Protein AF-A0A2W6ASR7-F1 (afdb_monomer_lite)

Foldseek 3Di:
DDVVVLVVCLVCLVVVNDDPVRNVVSVVVCVPDVVSVVVSVVVVVVVVCCVVPCVVVVVVVDPDDPVVVVVVVVVVVVVPPCPPVCVVDVPDPPPPVVVVVVVVVVVVVVVCVVVVVVVPPD

Secondary structure (DSSP, 8-state):
--HHHHHHTHHHHHHT-S-HHHHHHHHHHHHH-HHHHHHHHHHHHHHHHHHHSTHHHHHT--PPPHHHHHHHHHHHHHHT---HHHHH-TT---SSHHHHHHHHHHHHHHHHHHHHHTTT--

Radius of gyration: 29.93 Å; chains: 1; bounding box: 39×46×90 Å

pLDDT: mean 78.4, std 17.08, range [48.09, 98.31]

Sequence (122 aa):
MTCEQARMLIDPYLDGELSVALRRDFDTHLGGCPDCQSQVAMARRLGSELAVGNSARALLDVPLPAPLAEQVRAGVHRKRRVGLLGWLLPGVQPSWGRALVNLATVLVLALVAVGGIFWLDG

Structure (mmCIF, N/CA/C/O backbone):
data_AF-A0A2W6ASR7-F1
#
_entry.id   AF-A0A2W6ASR7-F1
#
loop_
_atom_site.group_PDB
_atom_site.id
_atom_site.type_symbol
_atom_site.label_atom_id
_atom_site.label_alt_id
_atom_site.label_comp_id
_atom_site.label_asym_id
_atom_site.label_entity_id
_atom_site.label_seq_id
_atom_site.pdbx_PDB_ins_code
_atom_site.Cartn_x
_atom_site.Cartn_y
_atom_site.Cartn_z
_atom_site.occupancy
_atom_site.B_iso_or_equiv
_atom_site.auth_seq_id
_atom_site.auth_comp_id
_atom_site.auth_asym_id
_atom_site.auth_atom_id
_atom_site.pdbx_PDB_model_num
ATOM 1 N N . MET A 1 1 ? -12.398 -6.708 15.208 1.00 93.94 1 MET A N 1
ATOM 2 C CA . MET A 1 1 ? -11.207 -6.267 15.972 1.00 93.94 1 MET A CA 1
ATOM 3 C C . MET A 1 1 ? -11.535 -5.047 16.813 1.00 93.94 1 MET A C 1
ATOM 5 O O . MET A 1 1 ? -12.514 -4.365 16.512 1.00 93.94 1 MET A O 1
ATOM 9 N N . THR A 1 2 ? -10.743 -4.788 17.851 1.00 97.31 2 THR A N 1
ATOM 10 C CA . THR A 1 2 ? -10.854 -3.579 18.683 1.00 97.31 2 THR A CA 1
ATOM 11 C C . THR A 1 2 ? -10.062 -2.418 18.075 1.00 97.31 2 THR A C 1
ATOM 13 O O . THR A 1 2 ? -9.150 -2.644 17.282 1.00 97.31 2 THR A O 1
ATOM 16 N N . CYS A 1 3 ? -10.367 -1.175 18.467 1.00 97.81 3 CYS A N 1
ATOM 17 C CA . CYS A 1 3 ? -9.611 -0.003 18.006 1.00 97.81 3 CYS A CA 1
ATOM 18 C C . CYS A 1 3 ? -8.131 -0.067 18.415 1.00 97.81 3 CYS A C 1
ATOM 20 O O . CYS A 1 3 ? -7.266 0.383 17.675 1.00 97.81 3 CYS A O 1
ATOM 22 N N . GLU A 1 4 ? -7.829 -0.658 19.572 1.00 97.69 4 GLU A N 1
ATOM 23 C CA . GLU A 1 4 ? -6.450 -0.817 20.042 1.00 97.69 4 GLU A CA 1
ATOM 24 C C . GLU A 1 4 ? -5.655 -1.782 19.156 1.00 97.69 4 GLU A C 1
ATOM 26 O O . GLU A 1 4 ? -4.543 -1.481 18.732 1.00 97.69 4 GLU A O 1
ATOM 31 N N . GLN A 1 5 ? -6.268 -2.910 18.785 1.00 97.12 5 GLN A N 1
ATOM 32 C CA . GLN A 1 5 ? -5.691 -3.829 17.803 1.00 97.12 5 GLN A CA 1
ATOM 33 C C . GLN A 1 5 ? -5.521 -3.147 16.448 1.00 97.12 5 GLN A C 1
ATOM 35 O O . GLN A 1 5 ? -4.493 -3.321 15.803 1.00 97.12 5 GLN A O 1
ATOM 40 N N . ALA A 1 6 ? -6.509 -2.354 16.029 1.00 97.38 6 ALA A N 1
ATOM 41 C CA . ALA A 1 6 ? -6.450 -1.643 14.766 1.00 97.38 6 ALA A CA 1
ATOM 42 C C . ALA A 1 6 ? -5.277 -0.645 14.725 1.00 97.38 6 ALA A C 1
ATOM 44 O O . ALA A 1 6 ? -4.537 -0.619 13.747 1.00 97.38 6 ALA A O 1
ATOM 45 N N . ARG A 1 7 ? -5.039 0.121 15.796 1.00 96.75 7 ARG A N 1
ATOM 46 C CA . ARG A 1 7 ? -3.916 1.074 15.865 1.00 96.75 7 ARG A CA 1
ATOM 47 C C . ARG A 1 7 ? -2.561 0.425 15.612 1.00 96.75 7 ARG A C 1
ATOM 49 O O . ARG A 1 7 ? -1.782 0.953 14.830 1.00 96.75 7 ARG A O 1
ATOM 56 N N . MET A 1 8 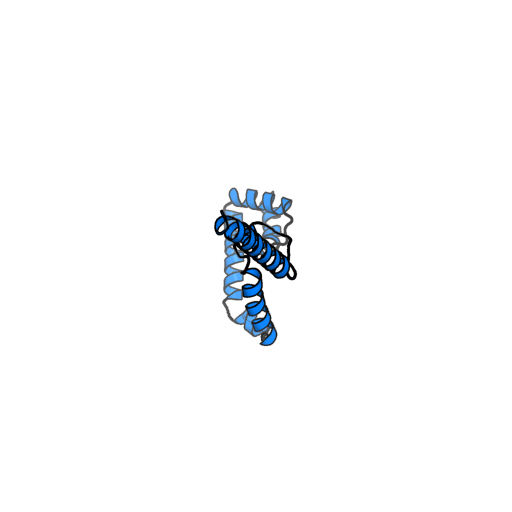? -2.319 -0.739 16.210 1.00 97.06 8 MET A N 1
ATOM 57 C CA . MET A 1 8 ? -1.073 -1.491 16.014 1.00 97.06 8 MET A CA 1
ATOM 58 C C . MET A 1 8 ? -0.897 -2.021 14.582 1.00 97.06 8 MET A C 1
ATOM 60 O O . MET A 1 8 ? 0.207 -2.392 14.199 1.00 97.06 8 MET A O 1
ATOM 64 N N . LEU A 1 9 ? -1.973 -2.077 13.793 1.00 97.94 9 LEU A N 1
ATOM 65 C CA . LEU A 1 9 ? -1.959 -2.581 12.421 1.00 97.94 9 LEU A CA 1
ATOM 66 C C . LEU A 1 9 ? -1.892 -1.473 11.363 1.00 97.94 9 LEU A C 1
ATOM 68 O O . LEU A 1 9 ? -1.820 -1.800 10.181 1.00 97.94 9 LEU A O 1
ATOM 72 N N . ILE A 1 10 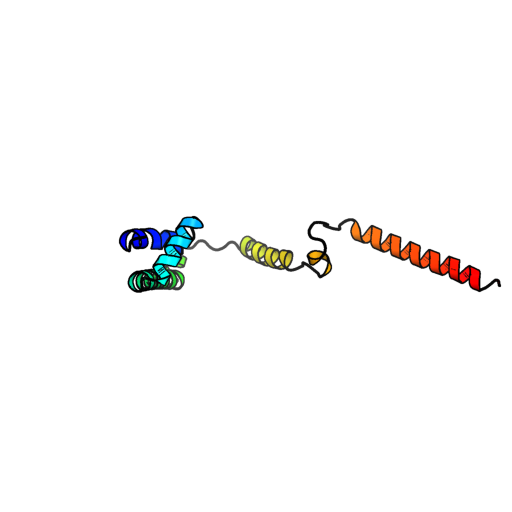? -1.914 -0.190 11.745 1.00 97.38 10 ILE A N 1
ATOM 73 C CA . ILE A 1 10 ? -1.930 0.926 10.784 1.00 97.38 10 ILE A CA 1
ATOM 74 C C . ILE A 1 10 ? -0.674 0.920 9.906 1.00 97.38 10 ILE A C 1
ATOM 76 O O . ILE A 1 10 ? -0.805 0.941 8.685 1.00 97.38 10 ILE A O 1
ATOM 80 N N . ASP A 1 11 ? 0.515 0.842 10.499 1.00 96.12 11 ASP A N 1
ATOM 81 C CA . ASP A 1 11 ? 1.781 0.856 9.755 1.00 96.12 11 ASP A CA 1
ATOM 82 C C . ASP A 1 11 ? 1.905 -0.346 8.795 1.00 96.12 11 ASP A C 1
ATOM 84 O O . ASP A 1 11 ? 1.959 -0.127 7.581 1.00 96.12 11 ASP A O 1
ATOM 88 N N . PRO A 1 12 ? 1.790 -1.614 9.250 1.00 97.00 12 PRO A N 1
ATOM 89 C CA . PRO A 1 12 ? 1.874 -2.763 8.343 1.00 97.00 12 PRO A CA 1
ATOM 90 C C . PRO A 1 12 ? 0.719 -2.819 7.328 1.00 97.00 12 PRO A C 1
ATOM 92 O O . PRO A 1 12 ? 0.844 -3.436 6.266 1.00 97.00 12 PRO A O 1
ATOM 95 N N . TYR A 1 13 ? -0.421 -2.176 7.605 1.00 97.62 13 TYR A N 1
ATOM 96 C CA . TYR A 1 13 ? -1.482 -2.000 6.612 1.00 97.62 13 TYR A CA 1
ATOM 97 C C . TYR A 1 13 ? -1.072 -1.053 5.482 1.00 97.62 13 TYR A C 1
ATOM 99 O O . TYR A 1 13 ? -1.365 -1.340 4.314 1.00 97.62 13 TYR A O 1
ATOM 107 N N . LEU A 1 14 ? -0.420 0.064 5.813 1.00 96.00 14 LEU A N 1
ATOM 108 C CA . LEU A 1 14 ? 0.057 1.043 4.836 1.00 96.00 14 LEU A CA 1
ATOM 109 C C . LEU A 1 14 ? 1.214 0.496 3.996 1.00 96.00 14 LEU A C 1
ATOM 111 O O . LEU A 1 14 ? 1.217 0.716 2.783 1.00 96.00 14 LEU A O 1
ATOM 115 N N . ASP A 1 15 ? 2.101 -0.286 4.607 1.00 94.81 15 ASP A N 1
ATOM 116 C CA . ASP A 1 15 ? 3.229 -0.932 3.926 1.00 94.81 15 ASP A CA 1
ATOM 117 C C . ASP A 1 15 ? 2.8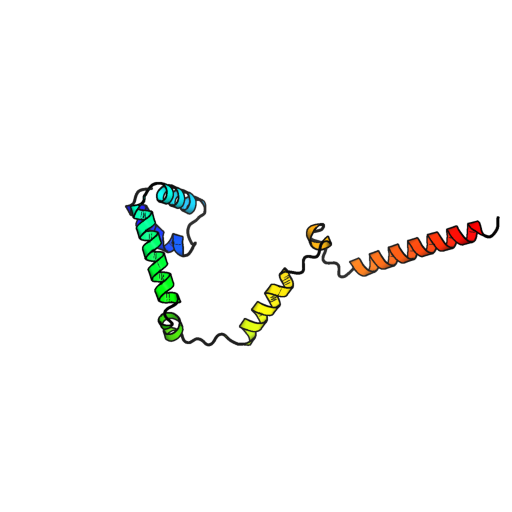07 -2.167 3.105 1.00 94.81 15 ASP A C 1
ATOM 119 O O . ASP A 1 15 ? 3.552 -2.664 2.261 1.00 94.81 15 ASP A O 1
ATOM 123 N N . GLY A 1 16 ? 1.568 -2.639 3.286 1.00 96.50 16 GLY A N 1
ATOM 124 C CA . GLY A 1 16 ? 1.015 -3.776 2.549 1.00 96.50 16 GLY A CA 1
ATOM 125 C C . GLY A 1 16 ? 1.475 -5.143 3.064 1.00 96.50 16 GLY A C 1
ATOM 126 O O . GLY A 1 16 ? 1.356 -6.129 2.339 1.00 96.50 16 GLY A O 1
ATOM 127 N N . GLU A 1 17 ? 1.951 -5.212 4.304 1.00 97.94 17 GLU A N 1
ATOM 128 C CA . GLU A 1 17 ? 2.520 -6.410 4.935 1.00 97.94 17 GLU A CA 1
ATOM 129 C C . GLU A 1 17 ? 1.470 -7.314 5.598 1.00 97.94 17 GLU A C 1
ATOM 131 O O . GLU A 1 17 ? 1.752 -8.460 5.957 1.00 97.94 17 GLU A O 1
ATOM 136 N N . LEU A 1 18 ? 0.231 -6.834 5.756 1.00 97.88 18 LEU A N 1
ATOM 137 C CA . LEU A 1 18 ? -0.841 -7.651 6.322 1.00 97.88 18 LEU A CA 1
ATOM 138 C C . LEU A 1 18 ? -1.201 -8.833 5.415 1.00 97.88 18 LEU A C 1
ATOM 140 O O . LEU A 1 18 ? -1.416 -8.690 4.209 1.00 97.88 18 LEU A O 1
ATOM 144 N N . SER A 1 19 ? -1.393 -10.000 6.035 1.00 97.81 19 SER A N 1
ATOM 145 C CA . SER A 1 19 ? -1.987 -11.154 5.359 1.00 97.81 19 SER A CA 1
ATOM 146 C C . SER A 1 19 ? -3.395 -10.832 4.845 1.00 97.81 19 SER A C 1
ATOM 148 O O . SER A 1 19 ? -4.098 -9.979 5.387 1.00 97.81 19 SER A O 1
ATOM 150 N N . VAL A 1 20 ? -3.852 -11.555 3.818 1.00 97.44 20 VAL A N 1
ATOM 151 C CA . VAL A 1 20 ? -5.167 -11.316 3.192 1.00 97.44 20 VAL A CA 1
ATOM 152 C C . VAL A 1 20 ? -6.315 -11.394 4.202 1.00 97.44 20 VAL A C 1
ATOM 154 O O . VAL A 1 20 ? -7.233 -10.579 4.147 1.00 97.44 20 VAL A O 1
ATOM 157 N N . ALA A 1 21 ? -6.272 -12.361 5.123 1.00 96.38 21 ALA A N 1
ATOM 158 C CA . ALA A 1 21 ? -7.300 -12.518 6.149 1.00 96.38 21 ALA A CA 1
ATOM 159 C C . ALA A 1 21 ? -7.308 -11.322 7.114 1.00 96.38 21 ALA A C 1
ATOM 161 O O . ALA A 1 21 ? -8.341 -10.685 7.297 1.00 96.38 21 ALA A O 1
ATOM 162 N N . LEU A 1 22 ? -6.137 -10.956 7.640 1.00 97.44 22 LEU A N 1
ATOM 163 C CA . LEU A 1 22 ? -6.006 -9.855 8.594 1.00 97.44 22 LEU A CA 1
ATOM 164 C C . LEU A 1 22 ? -6.350 -8.500 7.962 1.00 97.44 22 LEU A C 1
ATOM 166 O O . LEU A 1 22 ? -6.987 -7.660 8.595 1.00 97.44 22 LEU A O 1
ATOM 170 N N . ARG A 1 23 ? -5.991 -8.309 6.689 1.00 97.94 23 ARG A N 1
ATOM 171 C CA . ARG A 1 23 ? -6.354 -7.118 5.919 1.00 97.94 23 ARG A CA 1
ATOM 172 C C . ARG A 1 23 ? -7.866 -6.980 5.756 1.00 97.94 23 ARG A C 1
ATOM 174 O O . ARG A 1 23 ? -8.378 -5.884 5.940 1.00 97.94 23 ARG A O 1
ATOM 181 N N . ARG A 1 24 ? -8.590 -8.070 5.473 1.00 98.00 24 ARG A N 1
ATOM 182 C CA . ARG A 1 24 ? -10.063 -8.043 5.375 1.00 98.00 24 ARG A CA 1
ATOM 183 C C . ARG A 1 24 ? -10.722 -7.663 6.693 1.00 98.00 24 ARG A C 1
ATOM 185 O O . ARG A 1 24 ? -11.645 -6.848 6.697 1.00 98.00 24 ARG A O 1
ATOM 192 N N . ASP A 1 25 ? -10.245 -8.224 7.800 1.00 97.81 25 ASP A N 1
ATOM 193 C CA . ASP A 1 25 ? -10.764 -7.881 9.124 1.00 97.81 25 ASP A CA 1
ATOM 194 C C . ASP A 1 25 ? -10.512 -6.400 9.438 1.00 97.81 25 ASP A C 1
ATOM 196 O O . ASP A 1 25 ? -11.374 -5.722 10.006 1.00 97.81 25 ASP A O 1
ATOM 200 N N . PHE A 1 26 ? -9.343 -5.886 9.042 1.00 98.25 26 PHE A N 1
ATOM 201 C CA . PHE A 1 26 ? -8.961 -4.489 9.231 1.00 98.25 26 PHE A CA 1
ATOM 202 C C . PHE A 1 26 ? -9.803 -3.544 8.377 1.00 98.25 26 PHE A C 1
ATOM 204 O O . PHE A 1 26 ? -10.379 -2.595 8.903 1.00 98.25 26 PHE A O 1
ATOM 211 N N . ASP A 1 27 ? -9.972 -3.852 7.091 1.00 98.31 27 ASP A N 1
ATOM 212 C CA . ASP A 1 27 ? -10.825 -3.092 6.174 1.00 98.31 27 ASP A CA 1
ATOM 213 C C . ASP A 1 27 ? -12.289 -3.077 6.654 1.00 98.31 27 ASP A C 1
ATOM 215 O O . ASP A 1 27 ? -12.956 -2.043 6.590 1.00 98.31 27 A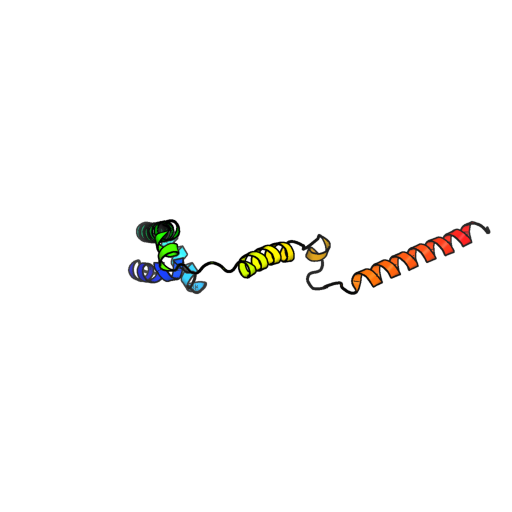SP A O 1
ATOM 219 N N . THR A 1 28 ? -12.778 -4.189 7.216 1.00 98.25 28 THR A N 1
ATOM 220 C CA . THR A 1 28 ? -14.119 -4.262 7.823 1.00 98.25 28 THR A CA 1
ATOM 221 C C . THR A 1 28 ? -14.245 -3.310 9.013 1.00 98.25 28 THR A C 1
ATOM 223 O O . THR A 1 28 ? -15.234 -2.585 9.125 1.00 98.25 28 THR A O 1
ATOM 226 N N . HIS A 1 29 ? -13.241 -3.271 9.895 1.00 98.12 29 HIS A N 1
ATOM 227 C CA . HIS A 1 29 ? -13.226 -2.340 11.023 1.00 98.12 29 HIS A CA 1
ATOM 228 C C . HIS A 1 29 ? -13.142 -0.883 10.567 1.00 98.12 29 HIS A C 1
ATOM 230 O O . HIS A 1 29 ? -13.892 -0.046 11.071 1.00 98.12 29 HIS A O 1
ATOM 236 N N . LEU A 1 30 ? -12.292 -0.583 9.581 1.00 98.00 30 LEU A N 1
ATOM 237 C CA . LEU A 1 30 ? -12.226 0.746 8.984 1.00 98.00 30 LEU A CA 1
ATOM 238 C C . LEU A 1 30 ? -13.581 1.156 8.413 1.00 98.00 30 LEU A C 1
ATOM 240 O O . LEU A 1 30 ? -13.990 2.284 8.645 1.00 98.00 30 LEU A O 1
ATOM 244 N N . GLY A 1 31 ? -14.325 0.255 7.769 1.00 97.75 31 GLY A N 1
ATOM 245 C CA . GLY A 1 31 ? -15.677 0.538 7.275 1.00 97.75 31 GLY A CA 1
ATOM 246 C C . GLY A 1 31 ? -16.682 0.965 8.356 1.00 97.75 31 GLY A C 1
ATOM 247 O O . GLY A 1 31 ? -17.645 1.659 8.040 1.00 97.75 31 GLY A O 1
ATOM 248 N N . GLY A 1 32 ? -16.452 0.596 9.622 1.00 96.50 32 GLY A N 1
ATOM 249 C CA . GLY A 1 32 ? -17.345 0.892 10.748 1.00 96.50 32 GLY A CA 1
ATOM 250 C C . GLY A 1 32 ? -16.815 1.891 11.783 1.00 96.50 32 GLY A C 1
ATOM 251 O O . GLY A 1 32 ? -17.575 2.289 12.662 1.00 96.50 32 GLY A O 1
ATOM 252 N N . CYS A 1 33 ? -15.540 2.296 11.721 1.00 98.12 33 CYS A N 1
ATOM 253 C CA . CYS A 1 33 ? -14.911 3.129 12.751 1.00 98.12 33 CYS A CA 1
ATOM 254 C C . CYS A 1 33 ? -14.287 4.416 12.170 1.00 98.12 33 CYS A C 1
ATOM 256 O O . CYS A 1 33 ? -13.186 4.362 11.612 1.00 98.12 33 CYS A O 1
ATOM 258 N N . PRO A 1 34 ? -14.928 5.590 12.340 1.00 97.50 34 PRO A N 1
ATOM 259 C CA . PRO A 1 34 ? -14.414 6.857 11.810 1.00 97.50 34 PRO A CA 1
ATOM 260 C C . PRO A 1 34 ? -13.093 7.294 12.465 1.00 97.50 34 PRO A C 1
ATOM 262 O O . PRO A 1 34 ? -12.241 7.877 11.796 1.00 97.50 34 PRO A O 1
ATOM 265 N N . ASP A 1 35 ? -12.871 6.957 13.737 1.00 97.62 35 ASP A N 1
ATOM 266 C CA . ASP A 1 35 ? -11.629 7.290 14.446 1.00 97.62 35 ASP A CA 1
ATOM 267 C C . ASP A 1 35 ? -10.422 6.524 13.895 1.00 97.62 35 ASP A C 1
ATOM 269 O O . ASP A 1 35 ? -9.312 7.050 13.831 1.00 97.62 35 ASP A O 1
ATOM 273 N N . CYS A 1 36 ? -10.604 5.268 13.486 1.00 97.88 36 CYS A N 1
ATOM 274 C CA . CYS A 1 36 ? -9.521 4.508 12.863 1.00 97.88 36 CYS A CA 1
ATOM 275 C C . CYS A 1 36 ? -9.296 4.948 11.412 1.00 97.88 36 CYS A C 1
ATOM 277 O O . CYS A 1 36 ? -8.149 5.025 10.972 1.00 97.88 36 CYS A O 1
ATOM 279 N N . GLN A 1 37 ? -10.355 5.333 10.688 1.00 98.06 37 GLN A N 1
ATOM 280 C CA . GLN A 1 37 ? -10.210 5.947 9.363 1.00 98.06 37 GLN A CA 1
ATOM 281 C C . GLN A 1 37 ? -9.398 7.247 9.421 1.00 98.06 37 GLN A C 1
ATOM 283 O O . GLN A 1 37 ? -8.512 7.453 8.587 1.00 98.06 37 GLN A O 1
ATOM 288 N N . SER A 1 38 ? -9.672 8.118 10.398 1.00 97.94 38 SER A N 1
ATOM 289 C CA . SER A 1 38 ? -8.966 9.395 10.540 1.00 97.94 38 SER A CA 1
ATOM 290 C C . SER A 1 38 ? -7.485 9.194 10.871 1.00 97.94 38 SER A C 1
ATOM 292 O O . SER A 1 38 ? -6.636 9.862 10.279 1.00 97.94 38 SER A O 1
ATOM 294 N N . GLN A 1 39 ? -7.155 8.217 11.719 1.00 97.31 39 GLN A N 1
ATOM 295 C CA . GLN A 1 39 ? -5.769 7.855 12.031 1.00 97.31 39 GLN A CA 1
ATOM 296 C C . GLN A 1 39 ? -5.018 7.329 10.799 1.00 97.31 39 GLN A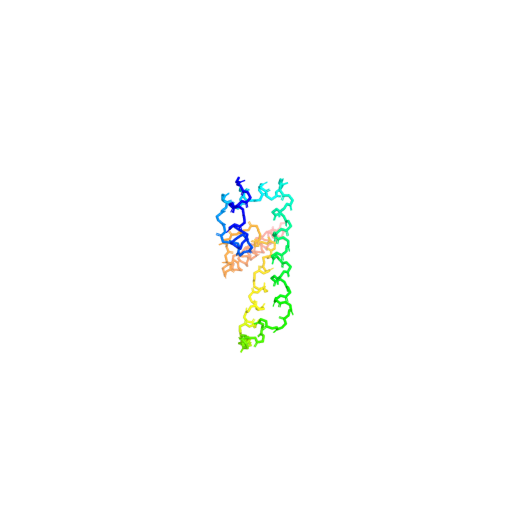 C 1
ATOM 298 O O . GLN A 1 39 ? -3.922 7.806 10.506 1.00 97.31 39 GLN A O 1
ATOM 303 N N . VAL A 1 40 ? -5.626 6.429 10.016 1.00 97.88 40 VAL A N 1
ATOM 304 C CA . VAL A 1 40 ? -5.046 5.950 8.746 1.00 97.88 40 VAL A CA 1
ATOM 305 C C . VAL A 1 40 ? -4.846 7.104 7.760 1.00 97.88 40 VAL A C 1
ATOM 307 O O . VAL A 1 40 ? -3.812 7.189 7.095 1.00 97.88 40 VAL A O 1
ATOM 310 N N . ALA A 1 41 ? -5.813 8.018 7.659 1.00 97.06 41 ALA A N 1
ATOM 311 C CA . ALA A 1 41 ? -5.702 9.186 6.792 1.00 97.06 41 ALA A CA 1
ATOM 312 C C . ALA A 1 41 ? -4.570 10.128 7.234 1.00 97.06 41 ALA A C 1
ATOM 314 O O . ALA A 1 41 ? -3.836 10.632 6.382 1.00 97.06 41 ALA A O 1
ATOM 315 N N . MET A 1 42 ? -4.397 10.340 8.541 1.00 96.06 42 MET A N 1
ATOM 316 C CA . MET A 1 42 ? -3.312 11.157 9.088 1.00 96.06 42 MET A CA 1
ATOM 317 C C . MET A 1 42 ? -1.942 10.528 8.816 1.00 96.06 42 MET A C 1
ATOM 319 O O . MET A 1 42 ? -1.059 11.212 8.303 1.00 96.06 42 MET A O 1
ATOM 323 N N . ALA A 1 43 ? -1.791 9.223 9.054 1.00 94.94 43 ALA A N 1
ATOM 324 C CA . ALA A 1 43 ? -0.560 8.491 8.754 1.00 94.94 43 ALA A CA 1
ATOM 325 C C . ALA A 1 43 ? -0.194 8.561 7.257 1.00 94.94 43 ALA A C 1
ATOM 327 O O . ALA A 1 43 ? 0.951 8.849 6.908 1.00 94.94 43 ALA A O 1
ATOM 328 N N . ARG A 1 44 ? -1.178 8.418 6.353 1.00 94.56 44 ARG A N 1
ATOM 329 C CA . ARG A 1 44 ? -0.967 8.597 4.902 1.00 94.56 44 ARG A CA 1
ATOM 330 C C . ARG A 1 44 ? -0.503 10.002 4.536 1.00 94.56 44 ARG A C 1
ATOM 332 O O . ARG A 1 44 ? 0.389 10.143 3.700 1.00 94.56 44 ARG A O 1
ATOM 339 N N . ARG A 1 45 ? -1.110 11.034 5.132 1.00 92.88 45 ARG A N 1
ATOM 340 C CA . ARG A 1 45 ? -0.721 12.432 4.888 1.00 92.88 45 ARG A CA 1
ATOM 341 C C . ARG A 1 45 ? 0.722 12.673 5.309 1.00 92.88 45 ARG A C 1
ATOM 343 O O . ARG A 1 45 ? 1.501 13.127 4.477 1.00 92.88 45 ARG A O 1
ATOM 350 N N . LEU A 1 46 ? 1.089 12.272 6.526 1.00 88.88 46 LEU A N 1
ATOM 351 C CA . LEU A 1 46 ? 2.460 12.392 7.029 1.00 88.88 46 LEU A CA 1
ATOM 352 C C . LEU A 1 46 ? 3.463 11.673 6.116 1.00 88.88 46 LEU A C 1
ATOM 354 O O . LEU A 1 46 ? 4.455 12.271 5.707 1.00 88.88 46 LEU A O 1
ATOM 358 N N . GLY A 1 47 ? 3.172 10.431 5.714 1.00 86.88 47 GLY A N 1
ATOM 359 C CA . GLY A 1 47 ? 4.020 9.692 4.773 1.00 86.88 47 GLY A CA 1
ATOM 360 C C . GLY A 1 47 ? 4.177 10.407 3.426 1.00 86.88 47 GLY A C 1
ATOM 361 O O . GLY A 1 47 ? 5.281 10.490 2.890 1.00 86.88 47 GLY A O 1
ATOM 362 N N . SER A 1 48 ? 3.096 10.984 2.894 1.00 84.75 48 SER A N 1
ATOM 363 C CA . SER A 1 48 ? 3.149 11.741 1.638 1.00 84.75 48 SER A CA 1
ATOM 364 C C . SER A 1 48 ? 3.932 13.052 1.757 1.00 84.75 48 SER A C 1
ATOM 366 O O . SER A 1 48 ? 4.687 13.385 0.848 1.00 84.75 48 SER A O 1
ATOM 368 N N . GLU A 1 49 ? 3.820 13.771 2.874 1.00 84.00 49 GLU A N 1
ATOM 369 C CA . GLU A 1 49 ? 4.563 15.013 3.112 1.00 84.00 49 GLU A CA 1
ATOM 370 C C . GLU A 1 49 ? 6.062 14.748 3.268 1.00 84.00 49 GLU A C 1
ATOM 372 O O . GLU A 1 49 ? 6.875 15.487 2.716 1.00 84.00 49 GLU A O 1
ATOM 377 N N . LEU A 1 50 ? 6.436 13.650 3.930 1.00 79.75 50 LEU A N 1
ATOM 378 C CA . LEU A 1 50 ? 7.829 13.207 4.033 1.00 79.75 50 LEU A CA 1
ATOM 379 C C . LEU A 1 50 ? 8.395 12.708 2.695 1.00 79.75 50 LEU A C 1
ATOM 381 O O . LEU A 1 50 ? 9.588 12.861 2.446 1.00 79.75 50 LEU A O 1
ATOM 385 N N . ALA A 1 51 ? 7.560 12.122 1.833 1.00 74.12 51 ALA A N 1
ATOM 386 C CA . ALA A 1 51 ? 7.973 11.655 0.509 1.00 74.12 51 ALA A CA 1
ATOM 387 C C . ALA A 1 51 ? 8.101 12.792 -0.522 1.00 74.12 51 ALA A C 1
ATOM 389 O O . ALA A 1 51 ? 8.965 12.733 -1.399 1.00 74.12 51 ALA A O 1
ATOM 390 N N . VAL A 1 52 ? 7.228 13.804 -0.445 1.00 63.38 52 VAL A N 1
ATOM 391 C CA . VAL A 1 52 ? 7.210 14.974 -1.345 1.00 63.38 52 VAL A CA 1
ATOM 392 C C . VAL A 1 52 ? 8.196 16.044 -0.884 1.00 63.38 52 VAL A C 1
ATOM 394 O O . VAL A 1 52 ? 8.817 16.714 -1.711 1.00 63.38 52 VAL A O 1
ATOM 397 N N . GLY A 1 53 ? 8.383 16.188 0.428 1.00 57.88 53 GLY A N 1
ATOM 398 C CA . GLY A 1 53 ? 9.510 16.909 0.981 1.00 57.88 53 GLY A CA 1
ATOM 399 C C . GLY A 1 53 ? 10.783 16.223 0.511 1.00 57.88 53 GLY A C 1
ATOM 400 O O . GLY A 1 53 ? 11.083 15.102 0.905 1.00 57.88 53 GLY A O 1
ATOM 401 N N . ASN A 1 54 ? 11.567 16.903 -0.321 1.00 54.16 54 ASN A N 1
ATOM 402 C CA . ASN A 1 54 ? 12.872 16.431 -0.785 1.00 54.16 54 ASN A CA 1
ATOM 403 C C . ASN A 1 54 ? 13.829 16.025 0.358 1.00 54.16 54 ASN A C 1
ATOM 405 O O . ASN A 1 54 ? 14.914 15.551 0.065 1.00 54.16 54 ASN A O 1
ATOM 409 N N . SER A 1 55 ? 13.467 16.182 1.634 1.00 53.94 55 SER A N 1
ATOM 410 C CA . SER A 1 55 ? 14.231 15.774 2.810 1.00 53.94 55 SER A CA 1
ATOM 411 C C . SER A 1 55 ? 14.508 14.270 2.862 1.00 53.94 55 SER A C 1
ATOM 413 O O . SER A 1 55 ? 15.657 13.903 3.082 1.00 53.94 55 SER A O 1
ATOM 415 N N . ALA A 1 56 ? 13.540 13.385 2.595 1.00 54.38 56 ALA A N 1
ATOM 416 C CA . ALA A 1 56 ? 13.810 11.938 2.603 1.00 54.38 56 ALA A CA 1
ATOM 417 C C . ALA A 1 56 ? 14.751 11.518 1.457 1.00 54.38 56 ALA A C 1
ATOM 419 O O . ALA A 1 56 ? 15.612 10.656 1.619 1.00 54.38 56 ALA A O 1
ATOM 420 N N . ARG A 1 57 ? 14.621 12.178 0.301 1.00 51.28 57 ARG A N 1
ATOM 421 C CA . ARG A 1 57 ? 15.457 11.940 -0.884 1.00 51.28 57 ARG A CA 1
ATOM 422 C C . ARG A 1 57 ? 16.843 12.589 -0.769 1.00 51.28 57 ARG A C 1
ATOM 424 O O . ARG A 1 57 ? 17.803 12.030 -1.280 1.00 51.28 57 ARG A O 1
ATOM 431 N N . ALA A 1 58 ? 16.945 13.717 -0.066 1.00 54.72 58 ALA A N 1
ATOM 432 C CA . ALA A 1 58 ? 18.194 14.413 0.238 1.00 54.72 58 ALA A CA 1
ATOM 433 C C . ALA A 1 58 ? 18.997 13.718 1.348 1.00 54.72 58 ALA A C 1
ATOM 435 O O . ALA A 1 58 ? 20.221 13.739 1.306 1.00 54.72 58 ALA A O 1
ATOM 436 N N . LEU A 1 59 ? 18.334 13.073 2.316 1.00 56.81 59 LEU A N 1
ATOM 437 C CA . LEU A 1 59 ? 19.002 12.308 3.378 1.00 56.81 59 LEU A CA 1
ATOM 438 C C . LEU A 1 59 ? 19.664 11.024 2.869 1.00 56.81 59 LEU A C 1
ATOM 440 O O . LEU A 1 59 ? 20.592 10.526 3.499 1.00 56.81 59 LEU A O 1
ATOM 444 N N . LEU A 1 60 ? 19.184 10.486 1.748 1.00 60.19 60 LEU A N 1
ATOM 445 C CA . LEU A 1 60 ? 19.639 9.212 1.206 1.00 60.19 60 LEU A CA 1
ATOM 446 C C . LEU A 1 60 ? 20.431 9.339 -0.088 1.00 60.19 60 LEU A C 1
ATOM 448 O O . LEU A 1 60 ? 20.662 8.286 -0.649 1.00 60.19 60 LEU A O 1
ATOM 452 N N . ASP A 1 61 ? 20.815 10.545 -0.541 1.00 59.78 61 ASP A N 1
ATOM 453 C CA . ASP A 1 61 ? 21.427 10.899 -1.846 1.00 59.78 61 ASP A CA 1
ATOM 454 C C . ASP A 1 61 ? 22.162 9.755 -2.586 1.00 59.78 61 ASP A C 1
ATOM 456 O O . ASP A 1 61 ? 23.384 9.716 -2.719 1.00 59.78 61 ASP A O 1
ATOM 460 N N . VAL A 1 62 ? 21.390 8.777 -3.064 1.00 68.69 62 VAL A N 1
ATOM 461 C CA . VAL A 1 62 ? 21.849 7.643 -3.850 1.00 68.69 62 VAL A CA 1
ATOM 462 C C . VAL A 1 62 ? 21.385 7.981 -5.252 1.00 68.69 62 VAL A C 1
ATOM 464 O O . VAL A 1 62 ? 20.189 7.856 -5.552 1.00 68.69 62 VAL A O 1
ATOM 467 N N . PRO A 1 63 ? 22.289 8.452 -6.124 1.00 70.25 63 PRO A N 1
ATOM 468 C CA . PRO A 1 63 ? 21.925 8.755 -7.492 1.00 70.25 63 PRO A CA 1
ATOM 469 C C . PRO A 1 63 ? 21.402 7.477 -8.146 1.00 70.25 63 PRO A C 1
ATOM 471 O O . PRO A 1 63 ? 22.086 6.453 -8.182 1.00 70.25 63 PRO A O 1
ATOM 474 N N . LEU A 1 64 ? 20.170 7.529 -8.660 1.00 74.25 64 LEU A N 1
ATOM 475 C CA . LEU A 1 64 ? 19.597 6.422 -9.418 1.00 74.25 64 LEU A CA 1
ATOM 476 C C . LEU A 1 64 ? 20.504 6.161 -10.633 1.00 74.25 64 LEU A C 1
ATOM 478 O O . LEU A 1 64 ? 20.625 7.050 -11.482 1.00 74.25 64 LEU A O 1
ATOM 482 N N . PRO A 1 65 ? 21.127 4.977 -10.762 1.00 78.31 65 PRO A N 1
ATOM 483 C CA . PRO A 1 65 ? 22.038 4.721 -11.864 1.00 78.31 65 PRO A CA 1
ATOM 484 C C . PRO A 1 65 ? 21.292 4.829 -13.196 1.00 78.31 65 PRO A C 1
ATOM 486 O O . PRO A 1 65 ? 20.274 4.163 -13.401 1.00 78.31 65 PRO A O 1
ATOM 489 N N . ALA A 1 66 ? 21.820 5.625 -14.129 1.00 76.56 66 ALA A N 1
ATOM 490 C CA . ALA A 1 66 ? 21.297 5.748 -15.491 1.00 76.56 66 ALA A CA 1
ATOM 491 C C . ALA A 1 66 ? 20.927 4.400 -16.161 1.00 76.56 66 ALA A C 1
ATOM 493 O O . ALA A 1 66 ? 19.822 4.312 -16.707 1.00 76.56 66 ALA A O 1
ATOM 494 N N . PRO A 1 67 ? 21.743 3.321 -16.071 1.00 82.25 67 PRO A N 1
ATOM 495 C CA . PRO A 1 67 ? 21.387 2.044 -16.696 1.00 82.25 67 PRO A CA 1
ATOM 496 C C . PRO A 1 67 ? 20.131 1.393 -16.098 1.00 82.25 67 PRO A C 1
ATOM 498 O O . PRO A 1 67 ? 19.390 0.728 -16.818 1.00 82.25 67 PRO A O 1
ATOM 501 N N . LEU A 1 68 ? 19.843 1.600 -14.809 1.00 80.69 68 LEU A N 1
ATOM 502 C CA . LEU A 1 68 ? 18.647 1.060 -14.151 1.00 80.69 68 LEU A CA 1
ATOM 503 C C . LEU A 1 68 ? 17.376 1.760 -14.641 1.00 80.69 68 LEU A C 1
ATOM 505 O O . LEU A 1 68 ? 16.386 1.100 -14.961 1.00 80.69 68 LEU A O 1
ATOM 509 N N . ALA A 1 69 ? 17.410 3.089 -14.761 1.00 81.56 69 ALA A N 1
ATOM 510 C CA . ALA A 1 69 ? 16.284 3.852 -15.296 1.00 81.56 69 ALA A CA 1
ATOM 511 C C . ALA A 1 69 ? 15.953 3.439 -16.742 1.00 81.56 69 ALA A C 1
ATOM 513 O O . ALA A 1 69 ? 14.781 3.307 -17.108 1.00 81.56 69 ALA A O 1
ATOM 514 N N . GLU A 1 70 ? 16.979 3.190 -17.556 1.00 81.81 70 GLU A N 1
ATOM 515 C CA . GLU A 1 70 ? 16.820 2.753 -18.941 1.00 81.81 70 GLU A CA 1
ATOM 516 C C . GLU A 1 70 ? 16.294 1.314 -19.052 1.00 81.81 70 GLU A C 1
ATOM 518 O O . GLU A 1 70 ? 15.369 1.053 -19.826 1.00 81.81 70 GLU A O 1
ATOM 523 N N . GLN A 1 71 ? 16.775 0.398 -18.207 1.00 82.94 71 GLN A N 1
ATOM 524 C CA . GLN A 1 71 ? 16.263 -0.975 -18.132 1.00 82.94 71 GLN A CA 1
ATOM 525 C C . GLN A 1 71 ? 14.783 -1.030 -17.733 1.00 82.94 71 GLN A C 1
ATOM 527 O O . GLN A 1 71 ? 14.009 -1.777 -18.340 1.00 82.94 71 GLN A O 1
ATOM 532 N N . VAL A 1 72 ? 14.360 -0.213 -16.762 1.00 83.94 72 VAL A N 1
ATOM 533 C CA . VAL A 1 72 ? 12.948 -0.129 -16.358 1.00 83.94 72 VAL A CA 1
ATOM 534 C C . VAL A 1 72 ? 12.086 0.377 -17.517 1.00 83.94 72 VAL A C 1
ATOM 536 O O . VAL A 1 72 ? 11.078 -0.255 -17.849 1.00 83.94 72 VAL A O 1
ATOM 539 N N . ARG A 1 73 ? 12.499 1.458 -18.196 1.00 81.31 73 ARG A N 1
ATOM 540 C CA . ARG A 1 73 ? 11.781 1.990 -19.372 1.00 81.31 73 ARG A CA 1
ATOM 541 C C . ARG A 1 73 ? 11.675 0.949 -20.489 1.00 81.31 73 ARG A C 1
ATOM 543 O O . ARG A 1 73 ? 10.586 0.722 -21.019 1.00 81.31 73 ARG A O 1
ATOM 550 N N . ALA A 1 74 ? 12.771 0.261 -20.806 1.00 79.00 74 ALA A N 1
ATOM 551 C CA . ALA A 1 74 ? 12.792 -0.792 -21.819 1.00 79.00 74 ALA A CA 1
ATOM 552 C C . ALA A 1 74 ? 11.903 -2.000 -21.444 1.00 79.00 74 ALA A C 1
ATOM 554 O O . ALA A 1 74 ? 11.266 -2.604 -22.315 1.00 79.00 74 ALA A O 1
ATOM 555 N N . GLY A 1 75 ? 11.817 -2.343 -20.155 1.00 74.81 75 GLY A N 1
ATOM 556 C CA . GLY A 1 75 ? 10.989 -3.438 -19.641 1.00 74.81 75 GLY A CA 1
ATOM 557 C C . GLY A 1 75 ? 9.480 -3.196 -19.777 1.00 74.81 75 GLY A C 1
ATOM 558 O O . GLY A 1 75 ? 8.743 -4.113 -20.157 1.00 74.81 75 GLY A O 1
ATOM 559 N N . VAL A 1 76 ? 9.011 -1.964 -19.546 1.00 75.06 76 VAL A N 1
ATOM 560 C CA . VAL A 1 76 ? 7.579 -1.606 -19.645 1.00 75.06 76 VAL A CA 1
ATOM 561 C C . VAL A 1 76 ? 7.051 -1.791 -21.072 1.00 75.06 76 VAL A C 1
ATOM 563 O O . VAL A 1 76 ? 5.985 -2.377 -21.275 1.00 75.06 76 VAL A O 1
ATOM 566 N N . HIS A 1 77 ? 7.822 -1.385 -22.086 1.00 63.50 77 HIS A N 1
ATOM 567 C CA . HIS A 1 77 ? 7.438 -1.564 -23.492 1.00 63.50 77 HIS A CA 1
ATOM 568 C C . HIS A 1 77 ? 7.417 -3.031 -23.943 1.00 63.50 77 HIS A C 1
ATOM 570 O O . HIS A 1 77 ? 6.710 -3.370 -24.894 1.00 63.50 77 HIS A O 1
ATOM 576 N N . ARG A 1 78 ? 8.162 -3.915 -23.269 1.00 59.00 78 ARG A N 1
ATOM 577 C CA . ARG A 1 78 ? 8.228 -5.344 -23.601 1.00 59.00 78 ARG A CA 1
ATOM 578 C C . ARG A 1 78 ? 6.977 -6.103 -23.144 1.00 59.00 78 ARG A C 1
ATOM 580 O O . ARG A 1 78 ? 6.472 -6.924 -23.902 1.00 59.00 78 ARG A O 1
ATOM 587 N N . LYS A 1 79 ? 6.428 -5.786 -21.963 1.00 54.06 79 LYS A N 1
ATOM 588 C CA . LYS A 1 79 ? 5.179 -6.399 -21.454 1.00 54.06 79 LYS A CA 1
ATOM 589 C C . LYS A 1 79 ? 3.913 -5.892 -22.155 1.00 54.06 79 LYS A C 1
ATOM 591 O O . LYS A 1 79 ? 2.905 -6.586 -22.160 1.00 54.06 79 LYS A O 1
ATOM 596 N N . ARG A 1 80 ? 3.960 -4.712 -22.783 1.00 55.44 80 ARG A N 1
ATOM 597 C CA . ARG A 1 80 ? 2.798 -4.098 -23.451 1.00 55.44 80 ARG A CA 1
ATOM 598 C C . ARG A 1 80 ? 2.509 -4.637 -24.860 1.00 55.44 80 ARG A C 1
ATOM 600 O O . ARG A 1 80 ? 1.487 -4.280 -25.434 1.00 55.44 80 ARG A O 1
ATOM 607 N N . ARG A 1 81 ? 3.378 -5.485 -25.429 1.00 54.94 81 ARG A N 1
ATOM 608 C CA . ARG A 1 81 ? 3.179 -6.103 -26.756 1.00 54.94 81 ARG A CA 1
ATOM 609 C C . ARG A 1 81 ? 2.535 -7.488 -26.666 1.00 54.94 81 ARG A C 1
ATOM 611 O O . ARG A 1 81 ? 3.053 -8.454 -27.216 1.00 54.94 81 ARG A O 1
ATOM 618 N N . VAL A 1 82 ? 1.392 -7.589 -26.003 1.00 57.03 82 VAL A N 1
ATOM 619 C CA . VAL A 1 82 ? 0.455 -8.689 -26.267 1.00 57.03 82 VAL A CA 1
ATOM 620 C C . VAL A 1 82 ? -0.466 -8.213 -27.384 1.00 57.03 82 VAL A C 1
ATOM 622 O O . VAL A 1 82 ? -1.415 -7.474 -27.152 1.00 57.03 82 VAL A O 1
ATOM 625 N N . GLY A 1 83 ? -0.112 -8.548 -28.628 1.00 60.59 83 GLY A N 1
ATOM 626 C CA . GLY A 1 83 ? -1.011 -8.359 -29.769 1.00 60.59 83 GLY A CA 1
ATOM 627 C C . GLY A 1 83 ? -2.252 -9.246 -29.638 1.00 60.59 83 GLY A C 1
ATOM 628 O O . GLY A 1 83 ? -2.289 -10.129 -28.784 1.00 60.59 83 GLY A O 1
ATOM 629 N N . LEU A 1 84 ? -3.244 -9.054 -30.513 1.00 58.97 84 LEU A N 1
ATOM 630 C CA . LEU A 1 84 ? -4.520 -9.790 -30.498 1.00 58.97 84 LEU A CA 1
ATOM 631 C C . LEU A 1 84 ? -4.340 -11.319 -30.338 1.00 58.97 84 LEU A C 1
ATOM 633 O O . LEU A 1 84 ? -5.028 -11.944 -29.538 1.00 58.97 84 LEU A O 1
ATOM 637 N N . LEU A 1 85 ? -3.353 -11.913 -31.025 1.00 56.34 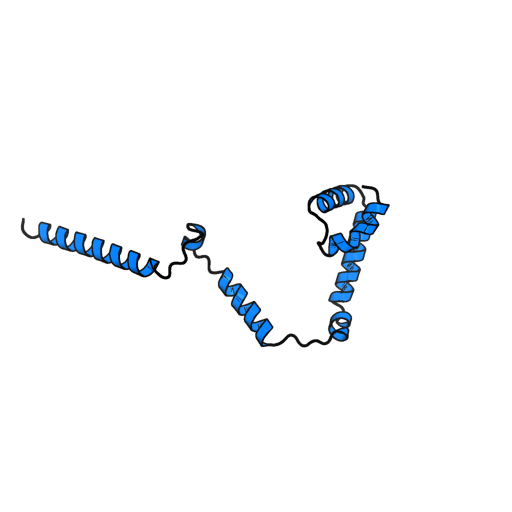85 LEU A N 1
ATOM 638 C CA . LEU A 1 85 ? -3.035 -13.346 -30.907 1.00 56.34 85 LEU A CA 1
ATOM 639 C C . LEU A 1 85 ? -2.407 -13.744 -29.558 1.00 56.34 85 LEU A C 1
ATOM 641 O O . LEU A 1 85 ? -2.612 -14.864 -29.103 1.00 56.34 85 LEU A O 1
ATOM 645 N N . GLY A 1 86 ? -1.659 -12.847 -28.910 1.00 60.25 86 GLY A N 1
ATOM 646 C CA . GLY A 1 86 ? -1.045 -13.098 -27.602 1.00 60.25 86 GLY A CA 1
ATOM 647 C C . GLY A 1 86 ? -2.055 -13.122 -26.450 1.00 60.25 86 GLY A C 1
ATOM 648 O O . GLY A 1 86 ? -1.759 -13.691 -25.405 1.00 60.25 86 GLY A O 1
ATOM 649 N N . TRP A 1 87 ? -3.243 -12.541 -26.649 1.00 65.06 87 TRP A N 1
ATOM 650 C CA . TRP A 1 87 ? -4.383 -12.682 -25.738 1.00 65.06 87 TRP A CA 1
ATOM 651 C C . TRP A 1 87 ? -5.139 -14.001 -25.962 1.00 65.06 87 TRP A C 1
ATOM 653 O O . TRP A 1 87 ? -5.596 -14.607 -24.998 1.00 65.06 87 TRP A O 1
ATOM 663 N N . LEU A 1 88 ? -5.220 -14.478 -27.213 1.00 65.88 88 LEU A N 1
ATOM 664 C CA . LEU A 1 88 ? -5.952 -15.703 -27.560 1.00 65.88 88 LEU A CA 1
ATOM 665 C C . LEU A 1 88 ? -5.193 -17.000 -27.229 1.00 65.88 88 LEU A C 1
ATOM 667 O O . LEU A 1 88 ? -5.826 -17.998 -26.902 1.00 65.88 88 LEU A O 1
ATOM 671 N N . LEU A 1 89 ? -3.858 -17.006 -27.310 1.00 59.34 89 LEU A N 1
ATOM 672 C CA . LEU A 1 89 ? -3.029 -18.186 -27.021 1.00 59.34 89 LEU A CA 1
ATOM 673 C C . LEU A 1 89 ? -1.914 -17.858 -26.010 1.00 59.34 89 LEU A C 1
ATOM 675 O O . LEU A 1 89 ? -0.744 -17.718 -26.389 1.00 59.34 89 LEU A O 1
ATOM 679 N N . PRO A 1 90 ? -2.249 -17.737 -24.712 1.00 49.78 90 PRO A N 1
ATOM 680 C CA . PRO A 1 90 ? -1.255 -17.559 -23.662 1.00 49.78 90 PRO A CA 1
ATOM 681 C C . PRO A 1 90 ? -0.416 -18.840 -23.523 1.00 49.78 90 PRO A C 1
ATOM 683 O O . PRO A 1 90 ? -0.880 -19.840 -22.987 1.00 49.78 90 PRO A O 1
ATOM 686 N N . GLY A 1 91 ? 0.823 -18.825 -24.023 1.00 57.81 91 GLY A N 1
ATOM 687 C CA . GLY A 1 91 ? 1.779 -19.929 -23.835 1.00 57.81 91 GLY A CA 1
ATOM 688 C C . GLY A 1 91 ? 2.595 -20.323 -25.065 1.00 57.81 91 GLY A C 1
ATOM 689 O O . GLY A 1 91 ? 3.578 -21.044 -24.928 1.00 57.81 91 GLY A O 1
ATOM 690 N N . VAL A 1 92 ? 2.259 -19.820 -26.256 1.00 53.88 92 VAL A N 1
ATOM 691 C CA . VAL A 1 92 ? 3.003 -20.145 -27.484 1.00 53.88 92 VAL A CA 1
ATOM 692 C C . VAL A 1 92 ? 3.916 -18.974 -27.850 1.00 53.88 92 VAL A C 1
ATOM 694 O O . VAL A 1 92 ? 3.497 -18.027 -28.507 1.00 53.88 92 VAL A O 1
ATOM 697 N N . GLN A 1 93 ? 5.176 -19.004 -27.405 1.00 56.81 93 GLN A N 1
ATOM 698 C CA . GLN A 1 93 ? 6.211 -18.085 -27.900 1.00 56.81 93 GLN A CA 1
ATOM 699 C C . GLN A 1 93 ? 6.606 -18.515 -29.327 1.00 56.81 93 GLN A C 1
ATOM 701 O O . GLN A 1 93 ? 7.241 -19.560 -29.476 1.00 56.81 93 GLN A O 1
ATOM 706 N N . PRO A 1 94 ? 6.259 -17.784 -30.408 1.00 52.62 94 PRO A N 1
ATOM 707 C CA . PRO A 1 94 ? 6.410 -18.321 -31.747 1.00 52.62 94 PRO A CA 1
ATOM 708 C C . PRO A 1 94 ? 7.729 -17.834 -32.348 1.00 52.62 94 PRO A C 1
ATOM 710 O O . PRO A 1 94 ? 7.744 -16.942 -33.194 1.00 52.62 94 PRO A O 1
ATOM 713 N N . SER A 1 95 ? 8.848 -18.446 -31.960 1.00 58.22 95 SER A N 1
ATOM 714 C CA . SER A 1 95 ? 10.032 -18.423 -32.831 1.00 58.22 95 SER A CA 1
ATOM 715 C C . SER A 1 95 ? 9.803 -19.295 -34.078 1.00 58.22 95 SER A C 1
ATOM 717 O O . SER A 1 95 ? 10.375 -19.019 -35.127 1.00 58.22 95 SER A O 1
ATOM 719 N N . TRP A 1 96 ? 8.915 -20.300 -34.005 1.00 55.06 96 TRP A N 1
ATOM 720 C CA . TRP A 1 96 ? 8.627 -21.247 -35.099 1.00 55.06 96 TRP A CA 1
ATOM 721 C C . TRP A 1 96 ? 7.293 -20.990 -35.827 1.00 55.06 96 TRP A C 1
ATOM 723 O O . TRP A 1 96 ? 7.064 -21.520 -36.911 1.00 55.06 96 TRP A O 1
ATOM 733 N N . GLY A 1 97 ? 6.416 -20.131 -35.289 1.00 56.59 97 GLY A N 1
ATOM 734 C CA . GLY A 1 97 ? 5.088 -19.874 -35.873 1.00 56.59 97 GLY A CA 1
ATOM 735 C C . GLY A 1 97 ? 5.129 -19.227 -37.264 1.00 56.59 97 GLY A C 1
ATOM 736 O O . GLY A 1 97 ? 4.258 -19.485 -38.090 1.00 56.59 97 GLY A O 1
ATOM 737 N N . ARG A 1 98 ? 6.181 -18.452 -37.570 1.00 56.97 98 ARG A N 1
ATOM 738 C CA . ARG A 1 98 ? 6.382 -17.868 -38.911 1.00 56.97 98 ARG A CA 1
ATOM 739 C C . ARG A 1 98 ? 6.624 -18.944 -39.974 1.00 56.97 98 ARG A C 1
ATOM 741 O O . ARG A 1 98 ? 6.177 -18.781 -41.102 1.00 56.97 98 ARG A O 1
ATOM 748 N N . ALA A 1 99 ? 7.282 -20.047 -39.612 1.00 59.25 99 ALA A N 1
ATOM 749 C CA . ALA A 1 99 ? 7.556 -21.137 -40.543 1.00 59.25 99 ALA A CA 1
ATOM 750 C C . ALA A 1 99 ? 6.266 -21.873 -40.940 1.00 59.25 99 ALA A C 1
ATOM 752 O O . ALA A 1 99 ? 6.048 -22.111 -42.123 1.00 59.25 99 ALA A O 1
ATOM 753 N N . LEU A 1 100 ? 5.376 -22.151 -39.980 1.00 64.38 100 LEU A N 1
ATOM 754 C CA . LEU A 1 100 ? 4.110 -22.850 -40.240 1.00 64.38 100 LEU A CA 1
ATOM 755 C C . LEU A 1 100 ? 3.126 -22.012 -41.067 1.00 64.38 100 LEU A C 1
ATOM 757 O O . LEU A 1 100 ? 2.489 -22.544 -41.973 1.00 64.38 100 LEU A O 1
ATOM 761 N N . VAL A 1 101 ? 3.037 -20.702 -40.808 1.00 66.19 101 VAL A N 1
ATOM 762 C CA . VAL A 1 101 ? 2.180 -19.797 -41.597 1.00 66.19 101 VAL A CA 1
ATOM 763 C C . VAL A 1 101 ? 2.663 -19.707 -43.046 1.00 66.19 101 VAL A C 1
ATOM 765 O O . VAL A 1 101 ? 1.852 -19.790 -43.970 1.00 66.19 101 VAL A O 1
ATOM 768 N N . ASN A 1 102 ? 3.977 -19.604 -43.262 1.00 68.12 102 ASN A N 1
ATOM 769 C CA . ASN A 1 102 ? 4.540 -19.609 -44.612 1.00 68.12 102 ASN A CA 1
ATOM 770 C C . ASN A 1 102 ? 4.250 -20.935 -45.332 1.00 68.12 102 ASN A C 1
ATOM 772 O O . ASN A 1 102 ? 3.862 -20.920 -46.497 1.00 68.12 102 ASN A O 1
ATOM 776 N N . LEU A 1 103 ? 4.366 -22.069 -44.634 1.00 75.00 103 LEU A N 1
ATOM 777 C CA . LEU A 1 103 ? 4.127 -23.395 -45.211 1.00 75.00 103 LEU A CA 1
ATOM 778 C C . LEU A 1 103 ? 2.656 -23.587 -45.613 1.00 75.00 103 LEU A C 1
ATOM 780 O O . LEU A 1 103 ? 2.379 -24.026 -46.726 1.00 75.00 103 LEU A O 1
ATOM 784 N N . ALA A 1 104 ? 1.713 -23.171 -44.762 1.00 77.75 104 ALA A N 1
ATOM 785 C CA . ALA A 1 104 ? 0.284 -23.197 -45.080 1.00 77.75 104 ALA A CA 1
ATOM 786 C C . ALA A 1 104 ? -0.067 -22.277 -46.264 1.00 77.75 104 ALA A C 1
ATOM 788 O O . ALA A 1 104 ? -0.847 -22.659 -47.133 1.00 77.75 104 ALA A O 1
ATOM 789 N N . THR A 1 105 ? 0.548 -21.092 -46.339 1.00 74.69 105 THR A N 1
ATOM 790 C CA . THR A 1 105 ? 0.338 -20.148 -47.450 1.00 74.69 105 THR A CA 1
ATOM 791 C C . THR A 1 105 ? 0.835 -20.729 -48.776 1.00 74.69 105 THR A C 1
ATOM 793 O O . THR A 1 105 ? 0.131 -20.660 -49.782 1.00 74.69 105 THR A O 1
ATOM 796 N N . VAL A 1 106 ? 2.013 -21.364 -48.777 1.00 81.88 106 VAL A N 1
ATOM 797 C CA . VAL A 1 106 ? 2.554 -22.057 -49.958 1.00 81.88 106 VAL A CA 1
ATOM 798 C C . VAL A 1 106 ? 1.659 -23.227 -50.366 1.00 81.88 106 VAL A C 1
ATOM 800 O O . VAL A 1 106 ? 1.391 -23.389 -51.552 1.00 81.88 106 VAL A O 1
ATOM 803 N N . LEU A 1 107 ? 1.143 -24.004 -49.408 1.00 85.19 107 LEU A N 1
ATOM 804 C CA . LEU A 1 107 ? 0.247 -25.127 -49.692 1.00 85.19 107 LEU A CA 1
ATOM 805 C C . LEU A 1 107 ? -1.068 -24.664 -50.341 1.00 85.19 107 LEU A C 1
ATOM 807 O O . LEU A 1 107 ? -1.510 -25.256 -51.321 1.00 85.19 107 LEU A O 1
ATOM 811 N N . VAL A 1 108 ? -1.674 -23.588 -49.832 1.00 83.19 108 VAL A N 1
ATOM 812 C CA . VAL A 1 108 ? -2.908 -23.019 -50.400 1.00 83.19 108 VAL A CA 1
ATOM 813 C C . VAL A 1 108 ? -2.658 -22.467 -51.802 1.00 83.19 108 VAL A C 1
ATOM 815 O O . VAL A 1 108 ? -3.429 -22.763 -52.711 1.00 83.19 108 VAL A O 1
ATOM 818 N N . LEU A 1 109 ? -1.565 -21.726 -52.012 1.00 83.88 109 LEU A N 1
ATOM 819 C CA . LEU A 1 109 ? -1.197 -21.236 -53.344 1.00 83.88 109 LEU A CA 1
ATOM 820 C C . LEU A 1 109 ? -0.924 -22.385 -54.323 1.00 83.88 109 LEU A C 1
ATOM 822 O O . LEU A 1 109 ? -1.335 -22.304 -55.477 1.00 83.88 109 LEU A O 1
ATOM 826 N N . ALA A 1 110 ? -0.296 -23.471 -53.867 1.00 83.00 110 ALA A N 1
ATOM 827 C CA . ALA A 1 110 ? -0.071 -24.663 -54.678 1.00 83.00 110 ALA A CA 1
ATOM 828 C C . ALA A 1 110 ? -1.387 -25.369 -55.042 1.00 83.00 110 ALA A C 1
ATOM 830 O O . ALA A 1 110 ? -1.576 -25.738 -56.196 1.00 83.00 110 ALA A O 1
ATOM 831 N N . LEU A 1 111 ? -2.323 -25.505 -54.097 1.00 83.25 111 LEU A N 1
ATOM 832 C CA . LEU A 1 111 ? -3.642 -26.090 -54.361 1.00 83.25 111 LEU A CA 1
ATOM 833 C C . LEU A 1 111 ? -4.472 -25.234 -55.324 1.00 83.25 111 LEU A C 1
ATOM 835 O O . LEU A 1 111 ? -5.128 -25.782 -56.206 1.00 83.25 111 LEU A O 1
ATOM 839 N N . VAL A 1 112 ? -4.411 -23.904 -55.205 1.00 81.12 112 VAL A N 1
ATOM 840 C CA . VAL A 1 112 ? -5.066 -22.981 -56.146 1.00 81.12 112 VAL A CA 1
ATOM 841 C C . VAL A 1 112 ? -4.419 -23.054 -57.530 1.00 81.12 112 VAL A C 1
ATOM 843 O O . VAL A 1 112 ? -5.136 -23.066 -58.525 1.00 81.12 112 VAL A O 1
ATOM 846 N N . ALA A 1 113 ? -3.091 -23.155 -57.617 1.00 79.00 113 ALA A N 1
ATOM 847 C CA . ALA A 1 113 ? -2.397 -23.308 -58.893 1.00 79.00 113 ALA A CA 1
ATOM 848 C C . ALA A 1 113 ? -2.750 -24.640 -59.575 1.00 79.00 113 ALA A C 1
ATOM 850 O O . ALA A 1 113 ? -3.110 -24.645 -60.747 1.00 79.00 113 ALA A O 1
ATOM 851 N N . VAL A 1 114 ? -2.721 -25.758 -58.842 1.00 76.19 114 VAL A N 1
ATOM 852 C CA . VAL A 1 114 ? -3.076 -27.085 -59.378 1.00 76.19 114 VAL A CA 1
ATOM 853 C C . VAL A 1 114 ? -4.559 -27.153 -59.756 1.00 76.19 114 VAL A C 1
ATOM 855 O O . VAL A 1 114 ? -4.895 -27.668 -60.820 1.00 76.19 114 VAL A O 1
ATOM 858 N N . GLY A 1 115 ? -5.446 -26.586 -58.934 1.00 70.31 115 GLY A N 1
ATOM 859 C CA . GLY A 1 115 ? -6.878 -26.506 -59.233 1.00 70.31 115 GLY A CA 1
ATOM 860 C C . GLY A 1 115 ? -7.205 -25.582 -60.411 1.00 70.31 115 GLY A C 1
ATOM 861 O O . GLY A 1 115 ? -8.106 -25.883 -61.187 1.00 70.31 115 GLY A O 1
ATOM 862 N N . GLY A 1 116 ? -6.454 -24.491 -60.580 1.00 66.31 116 GLY A N 1
ATOM 863 C CA . GLY A 1 116 ? -6.592 -23.568 -61.709 1.00 66.31 116 GLY A CA 1
ATOM 864 C C . GLY A 1 116 ? -6.084 -24.152 -63.028 1.00 66.31 116 GLY A C 1
ATOM 865 O O . GLY A 1 116 ? -6.710 -23.940 -64.060 1.00 66.31 116 GLY A O 1
ATOM 866 N N . ILE A 1 117 ? -5.003 -24.940 -62.994 1.00 60.41 117 ILE A N 1
ATOM 867 C CA . ILE A 1 117 ? -4.483 -25.660 -64.169 1.00 60.41 117 ILE A CA 1
ATOM 868 C C . ILE A 1 117 ? -5.509 -26.691 -64.665 1.00 60.41 117 ILE A C 1
ATOM 870 O O . ILE A 1 117 ? -5.727 -26.811 -65.864 1.00 60.41 117 ILE A O 1
ATOM 874 N N . PHE A 1 118 ? -6.220 -27.361 -63.755 1.00 59.25 118 PHE A N 1
ATOM 875 C CA . PHE A 1 118 ? -7.264 -28.329 -64.111 1.00 59.25 118 PHE A CA 1
ATOM 876 C C . PHE A 1 118 ? -8.509 -27.695 -64.769 1.00 59.25 118 PHE A C 1
ATOM 878 O O . PHE A 1 118 ? -9.285 -28.395 -65.410 1.00 59.25 118 PHE A O 1
ATOM 885 N N . TRP A 1 119 ? -8.713 -26.381 -64.626 1.00 54.34 119 TRP A N 1
ATOM 886 C CA . TRP A 1 119 ? -9.858 -25.652 -65.193 1.00 54.34 119 TRP A CA 1
ATOM 887 C C . TRP A 1 119 ? -9.603 -25.083 -66.600 1.00 54.34 119 TRP A C 1
ATOM 889 O O . TRP A 1 119 ? -10.528 -24.568 -67.217 1.00 54.34 119 TRP A O 1
ATOM 899 N N . LEU A 1 120 ? -8.361 -25.132 -67.094 1.00 56.22 120 LEU A N 1
ATOM 900 C CA . LEU A 1 120 ? -7.959 -24.566 -68.391 1.00 56.22 120 LEU A CA 1
ATOM 901 C C . LEU A 1 120 ? -7.829 -25.611 -69.514 1.00 56.22 120 LEU A C 1
ATOM 903 O O . LEU A 1 120 ? -7.755 -25.220 -70.675 1.00 56.22 120 LEU A O 1
ATOM 907 N N . ASP A 1 121 ? -7.842 -26.906 -69.181 1.00 53.06 121 ASP A N 1
ATOM 908 C CA . ASP A 1 121 ? -7.692 -28.030 -70.125 1.00 53.06 121 ASP A CA 1
ATOM 909 C C . ASP A 1 121 ? -9.005 -28.818 -70.382 1.00 53.06 121 ASP A C 1
ATOM 911 O O . ASP A 1 121 ? -8.966 -29.913 -70.948 1.00 53.06 121 ASP A O 1
ATOM 915 N N . GLY A 1 122 ? -10.171 -28.292 -69.976 1.00 48.09 122 GLY A N 1
ATOM 916 C CA . GLY A 1 122 ? -11.503 -28.878 -70.225 1.00 48.09 122 GLY A CA 1
ATOM 917 C C . GLY A 1 122 ? -12.438 -27.919 -70.947 1.00 48.09 122 GLY A C 1
ATOM 918 O O . GLY A 1 122 ? -13.191 -28.397 -71.824 1.00 48.09 122 GLY A O 1
#